Protein AF-A0A1Y1WFE6-F1 (afdb_monomer_lite)

Radius of gyration: 21.07 Å; chains: 1; bounding box: 40×36×56 Å

pLDDT: mean 70.06, std 16.45, range [31.84, 86.69]

InterPro domains:
  IPR009071 High mobility group box domain [PF00505] (25-84)
  IPR009071 High mobility group box domain [PS50118] (25-85)
  IPR009071 High mobility group box domain [SM00398] (22-93)
  IPR036910 High mobility group box domain superfamily [G3DSA:1.10.30.10] (23-105)
  IPR036910 High mobility group box domain superfamily [SSF47095] (25-92)
  IPR050342 High Mobility Group Box (HMGB) [PTHR48112] (25-100)

Structure (mmCIF, N/CA/C/O backbone):
data_AF-A0A1Y1WFE6-F1
#
_entry.id   AF-A0A1Y1WFE6-F1
#
loop_
_atom_site.group_PDB
_atom_site.id
_atom_site.type_symbol
_atom_site.label_atom_id
_atom_site.label_alt_id
_atom_site.label_comp_id
_atom_site.label_asym_id
_atom_site.label_entity_id
_atom_site.label_seq_id
_atom_site.pdbx_PDB_ins_code
_atom_site.Cartn_x
_atom_site.Cartn_y
_atom_site.Cartn_z
_atom_site.occupancy
_atom_site.B_iso_or_equiv
_atom_site.auth_seq_id
_atom_site.auth_comp_id
_atom_site.auth_asym_id
_atom_site.auth_atom_id
_atom_site.pdbx_PDB_model_num
ATOM 1 N N . MET A 1 1 ? 18.116 16.653 -22.954 1.00 35.44 1 MET A N 1
ATOM 2 C CA . MET A 1 1 ? 17.292 16.324 -21.773 1.00 35.44 1 MET A CA 1
ATOM 3 C C . MET A 1 1 ? 17.633 17.309 -20.663 1.00 35.44 1 MET A C 1
ATOM 5 O O . MET A 1 1 ? 18.746 17.222 -20.157 1.00 35.44 1 MET A O 1
ATOM 9 N N . PRO A 1 2 ? 16.789 18.297 -20.322 1.00 43.28 2 PRO A N 1
ATOM 10 C CA . PRO A 1 2 ? 17.080 19.153 -19.185 1.00 43.28 2 PRO A CA 1
ATOM 11 C C . PRO A 1 2 ? 16.654 18.456 -17.890 1.00 43.28 2 PRO A C 1
ATOM 13 O O . PRO A 1 2 ? 15.482 18.193 -17.639 1.00 43.28 2 PRO A O 1
ATOM 16 N N . SER A 1 3 ? 17.677 18.145 -17.102 1.00 50.28 3 SER A N 1
ATOM 17 C CA . SER A 1 3 ? 17.632 17.786 -15.692 1.00 50.28 3 SER A CA 1
ATOM 18 C C . SER A 1 3 ? 16.833 18.819 -14.894 1.00 50.28 3 SER A C 1
ATOM 20 O O . SER A 1 3 ? 17.220 19.985 -14.845 1.00 50.28 3 SER A O 1
ATOM 22 N N . VAL A 1 4 ? 15.767 18.388 -14.218 1.00 42.22 4 VAL A N 1
ATOM 23 C CA . VAL A 1 4 ? 15.131 19.172 -13.152 1.00 42.22 4 VAL A CA 1
ATOM 24 C C . VAL A 1 4 ? 15.281 18.395 -11.851 1.00 42.22 4 VAL A C 1
ATOM 26 O O . VAL A 1 4 ? 14.486 17.520 -11.516 1.00 42.22 4 VAL A O 1
ATOM 29 N N . ALA A 1 5 ? 16.356 18.712 -11.133 1.00 40.34 5 ALA A N 1
ATOM 30 C CA . ALA A 1 5 ? 16.570 18.292 -9.760 1.00 40.34 5 ALA A CA 1
ATOM 31 C C . ALA A 1 5 ? 15.639 19.104 -8.846 1.00 40.34 5 ALA A C 1
ATOM 33 O O . ALA A 1 5 ? 15.866 20.289 -8.613 1.00 40.34 5 ALA A O 1
ATOM 34 N N . ALA A 1 6 ? 14.589 18.467 -8.329 1.00 33.34 6 ALA A N 1
ATOM 35 C CA . ALA A 1 6 ? 13.784 18.997 -7.234 1.00 33.34 6 ALA A CA 1
ATOM 36 C C . ALA A 1 6 ? 14.200 18.292 -5.935 1.00 33.34 6 ALA A C 1
ATOM 38 O O . ALA A 1 6 ? 13.793 17.167 -5.652 1.00 33.34 6 ALA A O 1
ATOM 39 N N . THR A 1 7 ? 15.056 18.950 -5.158 1.00 47.59 7 THR A N 1
ATOM 40 C CA . THR A 1 7 ? 15.499 18.503 -3.835 1.00 47.59 7 THR A CA 1
ATOM 41 C C . THR A 1 7 ? 14.414 18.781 -2.797 1.00 47.59 7 THR A C 1
ATOM 43 O O . THR A 1 7 ? 14.318 19.903 -2.305 1.00 47.59 7 THR A O 1
ATOM 46 N N . ASN A 1 8 ? 13.630 17.764 -2.424 1.00 44.81 8 ASN A N 1
ATOM 47 C CA . ASN A 1 8 ? 12.729 17.831 -1.273 1.00 44.81 8 ASN A CA 1
ATOM 48 C C . ASN A 1 8 ? 13.101 16.781 -0.216 1.00 44.81 8 ASN A C 1
ATOM 50 O O . ASN A 1 8 ? 13.429 15.631 -0.495 1.00 44.81 8 ASN A O 1
ATOM 54 N N . LYS A 1 9 ? 13.073 17.254 1.026 1.00 44.91 9 LYS A N 1
ATOM 55 C CA . LYS A 1 9 ? 13.600 16.685 2.265 1.00 44.91 9 LYS A CA 1
ATOM 56 C C . LYS A 1 9 ? 12.756 15.498 2.756 1.00 44.91 9 LYS A C 1
ATOM 58 O O . LYS A 1 9 ? 11.894 15.680 3.605 1.00 44.91 9 LYS A O 1
ATOM 63 N N . SER A 1 10 ? 12.975 14.312 2.197 1.00 37.88 10 SER A N 1
ATOM 64 C CA . SER A 1 10 ? 12.794 12.974 2.799 1.00 37.88 10 SER A CA 1
ATOM 65 C C . SER A 1 10 ? 13.094 11.973 1.690 1.00 37.88 10 SER A C 1
ATOM 67 O O . SER A 1 10 ? 12.348 11.881 0.719 1.00 37.88 10 SER A O 1
ATOM 69 N N . GLY A 1 11 ? 14.259 11.336 1.785 1.00 39.59 11 GLY A N 1
ATOM 70 C CA . GLY A 1 11 ? 14.859 10.508 0.743 1.00 39.59 11 GLY A CA 1
ATOM 71 C C . GLY A 1 11 ? 14.132 9.191 0.515 1.00 39.59 11 GLY A C 1
ATOM 72 O O . GLY A 1 11 ? 14.666 8.139 0.832 1.00 39.59 11 GLY A O 1
ATOM 73 N N . GLU A 1 12 ? 12.951 9.253 -0.088 1.00 34.41 12 GLU A N 1
ATOM 74 C CA . GLU A 1 12 ? 12.335 8.095 -0.722 1.00 34.41 12 GLU A CA 1
ATOM 75 C C . GLU A 1 12 ? 11.555 8.559 -1.955 1.00 34.41 12 GLU A C 1
ATOM 77 O O . GLU A 1 12 ? 10.358 8.855 -1.925 1.00 34.41 12 GLU A O 1
ATOM 82 N N . SER A 1 13 ? 12.275 8.674 -3.070 1.00 31.84 13 SER A N 1
ATOM 83 C CA . SER A 1 13 ? 11.682 8.775 -4.401 1.00 31.84 13 SER A CA 1
ATOM 84 C C . SER A 1 13 ? 11.030 7.433 -4.738 1.00 31.84 13 SER A C 1
ATOM 86 O O . SER A 1 13 ? 11.592 6.636 -5.481 1.00 31.84 13 SER A O 1
ATOM 88 N N . VAL A 1 14 ? 9.858 7.151 -4.162 1.00 41.19 14 VAL A N 1
ATOM 89 C CA . VAL A 1 14 ? 9.041 6.012 -4.588 1.00 41.19 14 VAL A CA 1
ATOM 90 C C . VAL A 1 14 ? 8.539 6.339 -5.987 1.00 41.19 14 VAL A C 1
ATOM 92 O O . VAL A 1 14 ? 7.705 7.222 -6.181 1.00 41.19 14 VAL A O 1
ATOM 95 N N . GLU A 1 15 ? 9.137 5.676 -6.964 1.00 41.09 15 GLU A N 1
ATOM 96 C CA . GLU A 1 15 ? 8.870 5.759 -8.393 1.00 41.09 15 GLU A CA 1
ATOM 97 C C . GLU A 1 15 ? 7.369 5.512 -8.661 1.00 41.09 15 GLU A C 1
ATOM 99 O O . GLU A 1 15 ? 6.870 4.386 -8.664 1.00 41.09 15 GLU A O 1
ATOM 104 N N . LYS A 1 16 ? 6.608 6.603 -8.794 1.00 43.75 16 LYS A N 1
ATOM 105 C CA . LYS A 1 16 ? 5.146 6.602 -8.934 1.00 43.75 16 LYS A CA 1
ATOM 106 C C . LYS A 1 16 ? 4.759 6.122 -10.331 1.00 43.75 16 LYS A C 1
ATOM 108 O O . LYS A 1 16 ? 4.791 6.897 -11.279 1.00 43.75 16 LYS A O 1
ATOM 11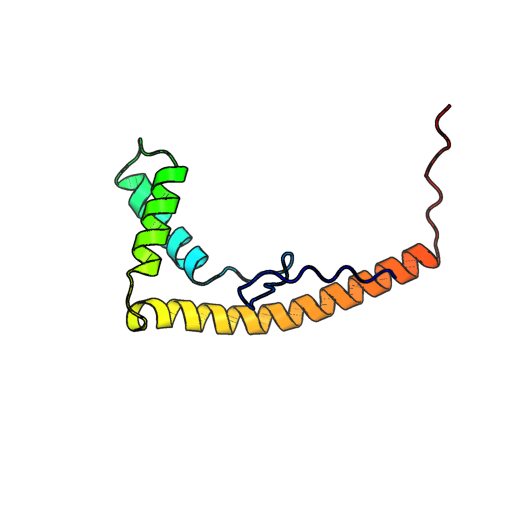3 N N . GLY A 1 17 ? 4.359 4.865 -10.453 1.00 46.97 17 GLY A N 1
ATOM 114 C CA . GLY A 1 17 ? 3.763 4.342 -11.689 1.00 46.97 17 GLY A CA 1
ATOM 115 C C . GLY A 1 17 ? 3.652 2.826 -11.729 1.00 46.97 17 GLY A C 1
ATOM 116 O O . GLY A 1 17 ? 2.811 2.290 -12.437 1.00 46.97 17 GLY A O 1
ATOM 117 N N . TRP A 1 18 ? 4.450 2.148 -10.908 1.00 50.88 18 TRP A N 1
ATOM 118 C CA . TRP A 1 18 ? 4.597 0.701 -10.921 1.00 50.88 18 TRP A CA 1
ATOM 119 C C . TRP A 1 18 ? 4.749 0.249 -9.466 1.00 50.88 18 TRP A C 1
ATOM 121 O O . TRP A 1 18 ? 5.862 0.052 -8.990 1.00 50.88 18 TRP A O 1
ATOM 131 N N . CYS A 1 19 ? 3.650 0.195 -8.711 1.00 53.47 19 CYS A N 1
ATOM 132 C CA . CYS A 1 19 ? 3.688 -0.258 -7.321 1.00 53.47 19 CYS A CA 1
ATOM 133 C C . CYS A 1 19 ? 2.910 -1.560 -7.174 1.00 53.47 19 CYS A C 1
ATOM 135 O O . CYS A 1 19 ? 1.682 -1.570 -7.267 1.00 53.47 19 CYS A O 1
ATOM 137 N N . SER A 1 20 ? 3.633 -2.623 -6.825 1.00 59.88 20 SER A N 1
ATOM 138 C CA . SER A 1 20 ? 3.078 -3.670 -5.972 1.00 59.88 20 SER A CA 1
ATOM 139 C C . SER A 1 20 ? 2.397 -3.016 -4.757 1.00 59.88 20 SER A C 1
ATOM 141 O O . SER A 1 20 ? 2.904 -2.035 -4.201 1.00 59.88 20 SER A O 1
ATOM 143 N N . CYS A 1 21 ? 1.196 -3.480 -4.401 1.00 65.75 21 CYS A N 1
ATOM 144 C CA . CYS A 1 21 ? 0.373 -2.874 -3.355 1.00 65.75 21 CYS A CA 1
ATOM 145 C C . CYS A 1 21 ? 1.154 -2.774 -2.040 1.00 65.75 21 CYS A C 1
ATOM 147 O O . CYS A 1 21 ? 1.495 -3.792 -1.452 1.00 65.75 21 CYS A O 1
ATOM 149 N N . LEU A 1 22 ? 1.376 -1.551 -1.548 1.00 75.94 22 LEU A N 1
ATOM 150 C CA . LEU A 1 22 ? 2.080 -1.309 -0.285 1.00 75.94 22 LEU A CA 1
ATOM 151 C C . LEU A 1 22 ? 1.479 -2.137 0.875 1.00 75.94 22 LEU A C 1
ATOM 153 O O . LEU A 1 22 ? 0.259 -2.336 0.907 1.00 75.94 22 LEU A O 1
ATOM 157 N N . PRO A 1 23 ? 2.272 -2.524 1.895 1.00 79.00 23 PRO A N 1
ATOM 158 C CA . PRO A 1 23 ? 1.782 -3.307 3.038 1.00 79.00 23 PRO A CA 1
ATOM 159 C C . PRO A 1 23 ? 0.563 -2.672 3.729 1.00 79.00 23 PRO A C 1
ATOM 161 O O . PRO A 1 23 ? -0.387 -3.348 4.127 1.00 79.00 23 PRO A O 1
ATOM 164 N N . SER A 1 24 ? 0.547 -1.337 3.801 1.00 76.31 24 SER A N 1
ATOM 165 C CA . SER A 1 24 ? -0.559 -0.550 4.353 1.00 76.31 24 SER A CA 1
ATOM 166 C C . SER A 1 24 ? -1.846 -0.642 3.521 1.00 76.31 24 SER A C 1
ATOM 168 O O . SER A 1 24 ? -2.942 -0.584 4.081 1.00 76.31 24 SER A O 1
ATOM 170 N N . MET A 1 25 ? -1.743 -0.823 2.201 1.00 78.69 25 MET A N 1
ATOM 171 C CA . MET A 1 25 ? -2.887 -1.036 1.311 1.00 78.69 25 MET A CA 1
ATOM 172 C C . MET A 1 25 ? -3.484 -2.429 1.491 1.00 78.69 25 MET A C 1
ATOM 174 O O . MET A 1 25 ? -4.706 -2.544 1.541 1.00 78.69 25 MET A O 1
ATOM 178 N N . LEU A 1 26 ? -2.659 -3.469 1.656 1.00 81.50 26 LEU A N 1
ATOM 179 C CA . LEU A 1 26 ? -3.137 -4.826 1.953 1.00 81.50 26 LEU A CA 1
ATOM 180 C C . LEU A 1 26 ? -3.927 -4.855 3.267 1.00 81.50 26 LEU A C 1
ATOM 182 O O . LEU A 1 26 ? -5.053 -5.360 3.320 1.00 81.50 26 LEU A O 1
ATOM 186 N N . TYR A 1 27 ? -3.384 -4.216 4.305 1.00 82.94 27 TYR A N 1
ATOM 187 C CA . TYR A 1 27 ? -4.075 -4.050 5.580 1.00 82.94 27 TYR A CA 1
ATOM 188 C C . TYR A 1 27 ? -5.385 -3.259 5.432 1.00 82.94 27 TYR A C 1
ATOM 190 O O . TYR A 1 27 ? -6.441 -3.687 5.907 1.00 82.94 27 TYR A O 1
ATOM 198 N N . ALA A 1 28 ? -5.357 -2.131 4.714 1.00 80.75 28 ALA A N 1
ATOM 199 C CA . ALA A 1 28 ? -6.547 -1.325 4.465 1.00 80.75 28 ALA A CA 1
ATOM 200 C C . ALA A 1 28 ? -7.624 -2.088 3.679 1.00 80.75 28 ALA A C 1
ATOM 202 O O . ALA A 1 28 ? -8.807 -1.943 3.979 1.00 80.75 28 ALA A O 1
ATOM 203 N N . GLN A 1 29 ? -7.260 -2.933 2.711 1.00 80.06 29 GLN A N 1
ATOM 204 C CA . GLN A 1 29 ? -8.216 -3.752 1.962 1.00 80.06 29 GLN A CA 1
ATOM 205 C C . GLN A 1 29 ? -8.892 -4.826 2.817 1.00 80.06 29 GLN A C 1
ATOM 207 O O . GLN A 1 29 ? -10.091 -5.059 2.645 1.00 80.06 29 GLN A O 1
ATOM 212 N N . ALA A 1 30 ? -8.165 -5.443 3.747 1.00 81.69 30 ALA A N 1
ATOM 213 C CA . ALA A 1 30 ? -8.737 -6.414 4.675 1.00 81.69 30 ALA A CA 1
ATOM 214 C C . ALA A 1 30 ? -9.671 -5.734 5.693 1.00 81.69 30 ALA A C 1
ATOM 216 O O . ALA A 1 30 ? -10.796 -6.182 5.921 1.00 81.69 30 ALA A O 1
ATOM 217 N N . ASN A 1 31 ? -9.253 -4.594 6.253 1.00 82.94 31 ASN A N 1
ATOM 218 C CA . ASN A 1 31 ? -9.996 -3.928 7.325 1.00 82.94 31 ASN A CA 1
ATOM 219 C C . ASN A 1 31 ? -11.070 -2.933 6.853 1.00 82.94 31 ASN A C 1
ATOM 221 O O . ASN A 1 31 ? -11.986 -2.635 7.624 1.00 82.94 31 ASN A O 1
ATOM 225 N N . ARG A 1 32 ? -11.045 -2.452 5.599 1.00 79.62 32 ARG A N 1
ATOM 226 C CA . ARG A 1 32 ? -12.090 -1.543 5.073 1.00 79.62 32 ARG A CA 1
ATOM 227 C C . ARG A 1 32 ? -13.483 -2.158 5.153 1.00 79.62 32 ARG A C 1
ATOM 229 O O . ARG A 1 32 ? -14.441 -1.450 5.442 1.00 79.62 32 ARG A O 1
ATOM 236 N N . PHE A 1 33 ? -13.608 -3.467 4.916 1.00 81.81 33 PHE A N 1
ATOM 237 C CA . PHE A 1 33 ? -14.899 -4.156 4.955 1.00 81.81 33 PHE A CA 1
ATOM 238 C C . PHE A 1 33 ? -15.425 -4.265 6.385 1.00 81.81 33 PHE A C 1
ATOM 240 O O . PHE A 1 33 ? -16.607 -4.017 6.618 1.00 81.81 33 PHE A O 1
ATOM 247 N N . ARG A 1 34 ? -14.537 -4.540 7.350 1.00 82.94 34 ARG A N 1
ATOM 248 C CA . ARG A 1 34 ? -14.860 -4.524 8.783 1.00 82.94 34 ARG A CA 1
ATOM 249 C C . ARG A 1 34 ? -15.382 -3.153 9.209 1.00 82.94 34 ARG A C 1
ATOM 251 O O . ARG A 1 34 ? -16.443 -3.068 9.820 1.00 82.94 34 ARG A O 1
ATOM 258 N N . LEU A 1 35 ? -14.676 -2.084 8.836 1.00 78.62 35 LEU A N 1
ATOM 259 C CA . LEU A 1 35 ? -15.046 -0.718 9.212 1.00 78.62 35 LEU A CA 1
ATOM 260 C C . LEU A 1 35 ? -16.312 -0.229 8.514 1.00 78.62 35 LEU A C 1
ATOM 262 O O . LEU A 1 35 ? -17.115 0.438 9.156 1.00 78.62 35 LEU A O 1
ATOM 266 N N . ARG A 1 36 ? -16.531 -0.602 7.249 1.00 78.62 36 ARG A N 1
ATOM 267 C CA . ARG A 1 36 ? -17.763 -0.270 6.522 1.00 78.62 36 ARG A CA 1
ATOM 268 C C . ARG A 1 36 ? -18.980 -1.024 7.060 1.00 78.62 36 ARG A C 1
ATOM 270 O O . ARG A 1 36 ? -20.073 -0.481 7.046 1.00 78.62 36 ARG A O 1
ATOM 277 N N . LYS A 1 37 ? -18.800 -2.249 7.568 1.00 81.81 37 LYS A N 1
ATOM 278 C CA . LYS A 1 37 ? -19.870 -3.004 8.241 1.00 81.81 37 LYS A CA 1
ATOM 279 C C . LYS A 1 37 ? -20.180 -2.445 9.633 1.00 81.81 37 LYS A C 1
ATOM 281 O O . LYS A 1 37 ? -21.339 -2.403 10.020 1.00 81.81 37 LYS A O 1
ATOM 286 N N . ALA A 1 38 ? -19.153 -2.022 10.370 1.00 80.31 38 ALA A N 1
ATOM 287 C CA . ALA A 1 38 ? -19.315 -1.406 11.686 1.00 80.31 38 ALA A CA 1
ATOM 288 C C . ALA A 1 38 ? -19.855 0.033 11.609 1.00 80.31 38 ALA A C 1
ATOM 290 O O . ALA A 1 38 ? -20.529 0.477 12.529 1.00 80.31 38 ALA A O 1
ATOM 291 N N . ASN A 1 39 ? -19.569 0.753 10.520 1.00 72.31 39 ASN A N 1
ATOM 292 C CA . ASN A 1 39 ? -19.989 2.135 10.302 1.00 72.31 39 ASN A CA 1
ATOM 293 C C . ASN A 1 39 ? -20.524 2.302 8.870 1.00 72.31 39 ASN A C 1
ATOM 295 O O . ASN A 1 39 ? -19.810 2.824 8.006 1.00 72.31 39 ASN A O 1
ATOM 299 N N . PRO A 1 40 ? -21.759 1.848 8.596 1.00 75.50 40 PRO A N 1
ATOM 300 C CA . PRO A 1 40 ? -22.352 1.948 7.264 1.00 75.50 40 PRO A CA 1
ATOM 301 C C . PRO A 1 40 ? -22.568 3.401 6.799 1.00 75.50 40 PRO A C 1
ATOM 303 O O . PRO A 1 40 ? -22.516 3.646 5.598 1.00 75.50 40 PRO A O 1
ATOM 306 N N . ASP A 1 41 ? -22.710 4.359 7.725 1.00 76.38 41 ASP A N 1
ATOM 307 C CA . ASP A 1 41 ? -22.883 5.798 7.435 1.00 76.38 41 ASP A CA 1
ATOM 308 C C . ASP A 1 41 ? -21.575 6.611 7.400 1.00 76.38 41 ASP A C 1
ATOM 310 O O . ASP A 1 41 ? -21.570 7.803 7.075 1.00 76.38 41 ASP A O 1
ATOM 314 N N . ALA A 1 42 ? -20.429 6.012 7.739 1.00 73.31 42 ALA A N 1
ATOM 315 C CA . ALA A 1 42 ? -19.173 6.755 7.766 1.00 73.31 42 ALA A CA 1
ATOM 316 C C . ALA A 1 42 ? -18.652 7.036 6.346 1.00 73.31 42 ALA A C 1
ATOM 318 O O . ALA A 1 42 ? -18.475 6.130 5.528 1.00 73.31 42 ALA A O 1
ATOM 319 N N . ARG A 1 43 ? -18.305 8.303 6.064 1.00 75.56 43 ARG A N 1
ATOM 320 C CA . ARG A 1 43 ? -17.634 8.687 4.808 1.00 75.56 43 ARG A CA 1
ATOM 321 C C . ARG A 1 43 ? -16.344 7.885 4.634 1.00 75.56 43 ARG A C 1
ATOM 323 O O . ARG A 1 43 ? -15.487 7.875 5.517 1.00 75.56 43 ARG A O 1
ATOM 330 N N . PHE A 1 44 ? -16.156 7.332 3.436 1.00 73.88 44 PHE A N 1
ATOM 331 C CA . PHE A 1 44 ? -14.951 6.603 3.017 1.00 73.88 44 PHE A CA 1
ATOM 332 C C . PHE A 1 44 ? -13.634 7.305 3.414 1.00 73.88 44 PHE A C 1
ATOM 334 O O . PHE A 1 44 ? -12.687 6.655 3.851 1.00 73.88 44 PHE A O 1
ATOM 341 N N . GLY A 1 45 ? -13.590 8.642 3.346 1.00 79.69 45 GLY A N 1
ATOM 342 C CA . GLY A 1 45 ? -12.415 9.429 3.732 1.00 79.69 45 GLY A CA 1
ATOM 343 C C . GLY A 1 45 ? -12.056 9.380 5.225 1.00 79.69 45 GLY A C 1
ATOM 344 O O . GLY A 1 45 ? -10.877 9.435 5.562 1.00 79.69 45 GLY A O 1
ATOM 345 N N . LEU A 1 46 ? -13.035 9.248 6.127 1.00 83.44 46 LEU A N 1
ATOM 346 C CA . LEU A 1 46 ? -12.774 9.082 7.564 1.00 83.44 46 LEU A CA 1
ATOM 347 C C . LEU A 1 46 ? -12.277 7.667 7.871 1.00 83.44 46 LEU A C 1
ATOM 349 O O . LEU A 1 46 ? -11.334 7.504 8.641 1.00 83.44 46 LEU A O 1
ATOM 353 N N . ILE A 1 47 ? -12.849 6.664 7.200 1.00 83.31 47 ILE A N 1
ATOM 354 C CA . ILE A 1 47 ? -12.434 5.259 7.314 1.00 83.31 47 ILE A CA 1
ATOM 355 C C . ILE A 1 47 ? -10.962 5.102 6.909 1.00 83.31 47 ILE A C 1
ATOM 357 O O . ILE A 1 47 ? -10.196 4.465 7.628 1.00 83.31 47 ILE A O 1
ATOM 361 N N . GLY A 1 48 ? -10.548 5.727 5.802 1.00 82.12 48 GLY A N 1
ATOM 362 C CA . GLY A 1 48 ? -9.155 5.708 5.348 1.00 82.12 48 GLY A CA 1
ATOM 363 C C . GLY A 1 48 ? -8.181 6.350 6.343 1.00 82.12 48 GLY A C 1
ATOM 364 O O . GLY A 1 48 ? -7.119 5.787 6.604 1.00 82.12 48 GLY A O 1
ATOM 365 N N . LYS A 1 49 ? -8.554 7.487 6.951 1.00 84.31 49 LYS A N 1
ATOM 366 C CA . LYS A 1 49 ? -7.736 8.149 7.984 1.00 84.31 49 LYS A CA 1
ATOM 367 C C . LYS A 1 49 ? -7.583 7.285 9.236 1.00 84.31 49 LYS A C 1
ATOM 369 O O . LYS A 1 49 ? -6.476 7.162 9.752 1.00 84.31 49 LYS A O 1
ATOM 374 N N . LEU A 1 50 ? -8.672 6.668 9.695 1.00 84.25 50 LEU A N 1
ATOM 375 C CA . LEU A 1 50 ? -8.656 5.794 10.868 1.00 84.25 50 LEU A CA 1
ATOM 376 C C . LEU A 1 50 ? -7.775 4.558 10.629 1.00 84.25 50 LEU A C 1
ATOM 378 O O . LEU A 1 50 ? -6.938 4.233 11.462 1.00 84.25 50 LEU A O 1
ATOM 382 N N . LEU A 1 51 ? -7.910 3.927 9.458 1.00 86.25 51 LEU A N 1
ATOM 383 C CA . LEU A 1 51 ? -7.083 2.797 9.022 1.00 86.25 51 LEU A CA 1
ATOM 384 C C . LEU A 1 51 ? -5.599 3.139 8.978 1.00 86.25 51 LEU A C 1
ATOM 386 O O . LEU A 1 51 ? -4.775 2.360 9.447 1.00 86.25 51 LEU A O 1
ATOM 390 N N . HIS A 1 52 ? -5.262 4.296 8.409 1.00 84.25 52 HIS A N 1
ATOM 391 C CA . HIS A 1 52 ? -3.878 4.741 8.340 1.00 84.25 52 HIS A CA 1
ATOM 392 C C . HIS A 1 52 ? -3.311 5.011 9.739 1.00 84.25 52 HIS A C 1
ATOM 394 O O . HIS A 1 52 ? -2.190 4.609 10.028 1.00 84.25 52 HIS A O 1
ATOM 400 N N . SER A 1 53 ? -4.095 5.624 10.631 1.00 86.62 53 SER A N 1
ATOM 401 C CA . SER A 1 53 ? -3.686 5.829 12.025 1.00 86.62 53 SER A CA 1
ATOM 402 C C . SER A 1 53 ? -3.517 4.510 12.785 1.00 86.62 53 SER A C 1
ATOM 404 O O . SER A 1 53 ? -2.569 4.373 13.553 1.00 86.62 53 SER A O 1
ATOM 406 N N . GLU A 1 54 ? -4.405 3.535 12.568 1.00 86.06 54 GLU A N 1
ATOM 407 C CA . GLU A 1 54 ? -4.318 2.198 13.169 1.00 86.06 54 GLU A CA 1
ATOM 408 C C . GLU A 1 54 ? -3.063 1.473 12.667 1.00 86.06 54 GLU A C 1
ATOM 410 O O . GLU A 1 54 ? -2.302 0.933 13.465 1.00 86.06 54 GLU A O 1
ATOM 415 N N . TRP A 1 55 ? -2.791 1.544 11.358 1.00 84.31 55 TRP A N 1
ATOM 416 C CA . TRP A 1 55 ? -1.574 1.013 10.745 1.00 84.31 55 TRP A CA 1
ATOM 417 C C . TRP A 1 55 ? -0.306 1.655 11.308 1.00 84.31 55 TRP A C 1
ATOM 419 O O . TRP A 1 55 ? 0.627 0.949 11.675 1.00 84.31 55 TRP A O 1
ATOM 429 N N . SER A 1 56 ? -0.251 2.979 11.424 1.00 84.88 56 SER A N 1
ATOM 430 C CA . SER A 1 56 ? 0.924 3.655 11.982 1.00 84.88 56 SER A CA 1
ATOM 431 C C . SER A 1 56 ? 1.157 3.290 13.453 1.00 84.88 56 SER A C 1
ATOM 433 O O . SER A 1 56 ? 2.310 3.142 13.846 1.00 84.88 56 SER A O 1
ATOM 435 N N . GLY A 1 57 ? 0.094 3.048 14.230 1.00 83.44 57 GLY A N 1
ATOM 436 C CA . GLY A 1 57 ? 0.169 2.606 15.630 1.00 83.44 57 GLY A CA 1
ATOM 437 C C . GLY A 1 57 ? 0.383 1.100 15.852 1.00 83.44 57 GLY A C 1
ATOM 438 O O . GLY A 1 57 ? 0.603 0.679 16.986 1.00 83.44 57 GLY A O 1
ATOM 439 N N . LEU A 1 58 ? 0.319 0.271 14.805 1.00 84.19 58 LEU A N 1
ATOM 440 C CA . LEU A 1 58 ? 0.614 -1.163 14.884 1.00 84.19 58 LEU A CA 1
ATOM 441 C C . LEU A 1 58 ? 2.122 -1.401 15.092 1.00 84.19 58 LEU A C 1
ATOM 443 O O . LEU A 1 58 ? 2.952 -0.782 14.423 1.00 84.19 58 LEU A O 1
ATOM 447 N N . THR A 1 59 ? 2.471 -2.330 15.985 1.00 84.81 59 THR A N 1
ATOM 448 C CA . THR A 1 59 ? 3.855 -2.774 16.212 1.00 84.81 59 THR A CA 1
ATOM 449 C C . THR A 1 59 ? 4.402 -3.556 15.019 1.00 84.81 59 THR A C 1
ATOM 451 O O . THR A 1 59 ? 3.640 -4.195 14.283 1.00 84.81 59 THR A O 1
ATOM 454 N N . ASP A 1 60 ? 5.726 -3.540 14.847 1.00 80.44 60 ASP A N 1
ATOM 455 C CA . ASP A 1 60 ? 6.408 -4.2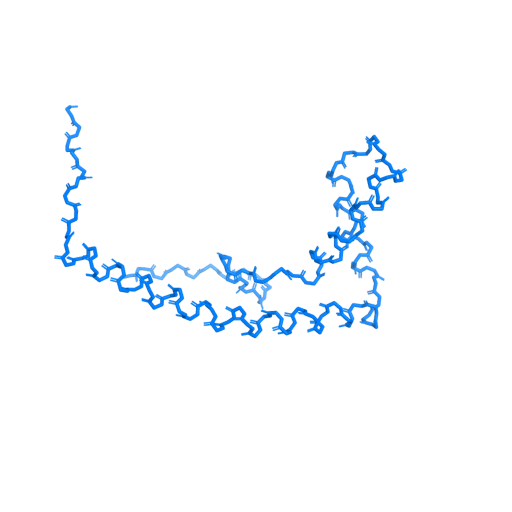23 13.743 1.00 80.44 60 ASP A CA 1
ATOM 456 C C . ASP A 1 60 ? 6.078 -5.717 13.663 1.00 80.44 60 ASP A C 1
ATOM 458 O O . ASP A 1 60 ? 5.903 -6.232 12.565 1.00 80.44 60 ASP A O 1
ATOM 462 N N . ASP A 1 61 ? 5.834 -6.400 14.786 1.00 81.88 61 ASP A N 1
ATOM 463 C CA . ASP A 1 61 ? 5.424 -7.813 14.787 1.00 81.88 61 ASP A CA 1
ATOM 464 C C . ASP A 1 61 ? 4.119 -8.078 14.030 1.00 81.88 61 ASP A C 1
ATOM 466 O 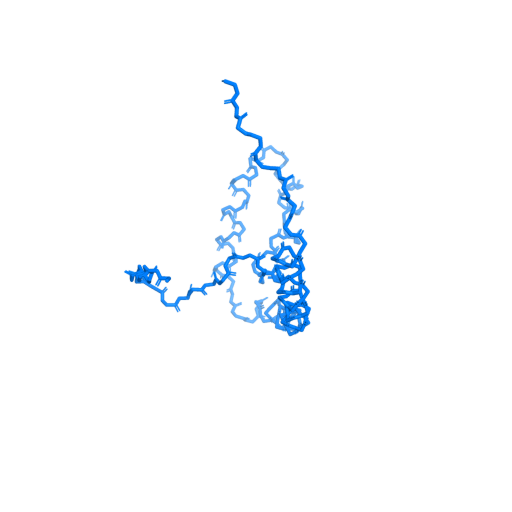O . ASP A 1 61 ? 3.979 -9.092 13.346 1.00 81.88 61 ASP A O 1
ATOM 470 N N . LYS A 1 62 ? 3.147 -7.164 14.133 1.00 81.94 62 LYS A N 1
ATOM 471 C CA . LYS A 1 62 ? 1.860 -7.298 13.437 1.00 81.94 62 LYS A CA 1
ATOM 472 C C . LYS A 1 62 ? 1.948 -6.846 11.985 1.00 81.94 62 LYS A C 1
ATOM 474 O O . LYS A 1 62 ? 1.143 -7.293 11.171 1.00 81.94 62 LYS A O 1
ATOM 479 N N . LYS A 1 63 ? 2.911 -5.979 11.663 1.00 82.38 63 LYS A N 1
ATOM 480 C CA . LYS A 1 63 ? 3.208 -5.542 10.293 1.00 82.38 63 LYS A CA 1
ATOM 481 C C . LYS A 1 63 ? 4.034 -6.575 9.534 1.00 82.38 63 LYS A C 1
ATOM 483 O O . LYS A 1 63 ? 3.829 -6.718 8.335 1.00 82.38 63 LYS A O 1
ATOM 488 N N . ARG A 1 64 ? 4.889 -7.333 10.223 1.00 86.12 64 ARG A N 1
ATOM 489 C CA . ARG A 1 64 ? 5.800 -8.339 9.663 1.00 86.12 64 ARG A CA 1
ATOM 490 C C . ARG A 1 64 ? 5.155 -9.279 8.637 1.00 86.12 64 ARG A C 1
ATOM 492 O O . ARG A 1 64 ? 5.669 -9.316 7.528 1.00 86.12 64 ARG A O 1
ATOM 499 N N . PRO A 1 65 ? 4.008 -9.941 8.899 1.00 86.69 65 PRO A N 1
ATOM 500 C CA . PRO A 1 65 ? 3.392 -10.814 7.894 1.00 86.69 65 PRO A CA 1
ATOM 501 C C . PRO A 1 65 ? 2.869 -10.062 6.657 1.00 86.69 65 PRO A C 1
ATOM 503 O O . PRO A 1 65 ? 2.707 -10.660 5.600 1.00 86.69 65 PRO A O 1
ATOM 506 N N . TYR A 1 66 ? 2.572 -8.764 6.766 1.00 82.50 66 TYR A N 1
ATOM 507 C CA . TYR A 1 66 ? 2.183 -7.936 5.617 1.00 82.50 66 TYR A CA 1
ATOM 508 C C . TYR A 1 66 ? 3.398 -7.408 4.854 1.00 82.50 66 TYR A C 1
ATOM 510 O O . TYR A 1 66 ? 3.313 -7.221 3.645 1.00 82.50 66 TYR A O 1
ATOM 518 N N . ILE A 1 67 ? 4.505 -7.157 5.556 1.00 83.31 67 ILE A N 1
ATOM 519 C CA . ILE A 1 67 ? 5.782 -6.747 4.965 1.00 83.31 67 ILE A CA 1
ATOM 520 C C . ILE A 1 67 ? 6.384 -7.915 4.185 1.00 83.31 67 ILE A C 1
ATOM 522 O O . ILE A 1 67 ? 6.731 -7.731 3.031 1.00 83.31 67 ILE A O 1
ATOM 526 N N . GLU A 1 68 ? 6.401 -9.118 4.756 1.00 85.69 68 GLU A N 1
ATOM 527 C CA . GLU A 1 68 ? 6.902 -10.332 4.099 1.00 85.69 68 GLU A CA 1
ATOM 528 C C . GLU A 1 68 ? 6.126 -10.636 2.806 1.00 85.69 68 GLU A C 1
ATOM 530 O O . GLU A 1 68 ? 6.718 -10.786 1.741 1.00 85.69 68 GLU A O 1
ATOM 535 N N . ARG A 1 69 ? 4.786 -10.585 2.856 1.00 82.44 69 ARG A N 1
ATOM 536 C CA . ARG A 1 69 ? 3.938 -10.712 1.654 1.00 82.44 69 ARG A CA 1
ATOM 537 C C . ARG A 1 69 ? 4.218 -9.631 0.612 1.00 82.44 69 ARG A C 1
ATOM 539 O O . ARG A 1 69 ? 4.175 -9.897 -0.582 1.00 82.44 69 ARG A O 1
ATOM 546 N N . TYR A 1 70 ? 4.472 -8.404 1.058 1.00 82.44 70 TYR A N 1
ATOM 547 C CA . TYR A 1 70 ? 4.820 -7.310 0.159 1.00 82.44 70 TYR A CA 1
ATOM 548 C C . TYR A 1 70 ? 6.199 -7.501 -0.469 1.00 82.44 70 TYR A C 1
ATOM 550 O O . TYR A 1 70 ? 6.363 -7.189 -1.641 1.00 82.44 70 TYR A O 1
ATOM 558 N N . GLU A 1 71 ? 7.180 -7.998 0.279 1.00 80.38 71 GLU A N 1
ATOM 559 C CA . GLU A 1 71 ? 8.521 -8.286 -0.229 1.00 80.38 71 GLU A CA 1
ATOM 560 C C . GLU A 1 71 ? 8.482 -9.393 -1.286 1.00 80.38 71 GLU A C 1
ATOM 562 O O . GLU A 1 71 ? 9.054 -9.217 -2.362 1.00 80.38 71 GLU A O 1
ATOM 567 N N . GLU A 1 72 ? 7.727 -10.467 -1.044 1.00 82.19 72 GLU A N 1
ATOM 568 C CA . GLU A 1 72 ? 7.472 -11.514 -2.042 1.00 82.19 72 GLU A CA 1
ATOM 569 C C . GLU A 1 72 ? 6.822 -10.944 -3.315 1.00 82.19 72 GLU A C 1
ATOM 571 O O . GLU A 1 72 ? 7.309 -11.169 -4.428 1.00 82.19 72 GLU A O 1
ATOM 576 N N . ASP A 1 73 ? 5.759 -10.147 -3.166 1.00 80.81 73 ASP A N 1
ATOM 577 C CA . ASP A 1 73 ? 5.075 -9.529 -4.306 1.00 80.81 73 ASP A CA 1
ATOM 578 C C . ASP A 1 73 ? 5.953 -8.488 -5.017 1.00 80.81 73 ASP A C 1
ATOM 580 O O . ASP A 1 73 ? 5.862 -8.319 -6.235 1.00 80.81 73 ASP A O 1
ATOM 584 N N . LYS A 1 74 ? 6.820 -7.781 -4.288 1.00 77.38 74 LYS A N 1
ATOM 585 C CA . LYS A 1 74 ? 7.748 -6.794 -4.845 1.00 77.38 74 LYS A CA 1
ATOM 586 C C . LYS A 1 74 ? 8.768 -7.465 -5.760 1.00 77.38 74 LYS A C 1
ATOM 588 O O . LYS A 1 74 ? 8.992 -6.956 -6.852 1.00 77.38 74 LYS A O 1
ATOM 593 N N . ILE A 1 75 ? 9.316 -8.616 -5.371 1.00 80.94 75 ILE A N 1
ATOM 594 C CA . ILE A 1 75 ? 10.269 -9.373 -6.201 1.00 80.94 75 ILE A CA 1
ATOM 595 C C . ILE A 1 75 ? 9.618 -9.790 -7.524 1.00 80.94 75 ILE A C 1
ATOM 597 O O . ILE A 1 75 ? 10.198 -9.614 -8.598 1.00 80.94 75 ILE A O 1
ATOM 601 N N . ARG A 1 76 ? 8.380 -10.298 -7.470 1.00 76.38 76 ARG A N 1
ATOM 602 C CA . ARG A 1 76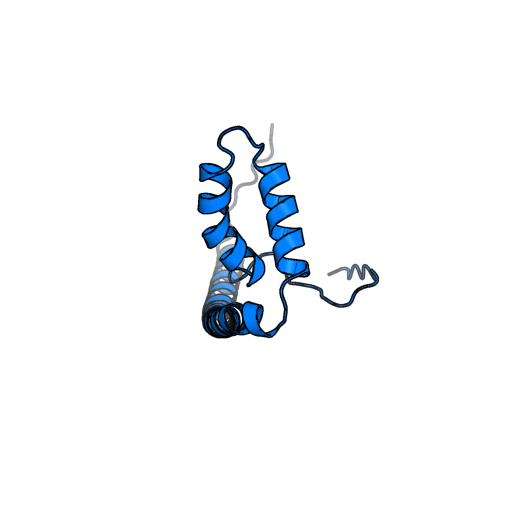 ? 7.619 -10.642 -8.679 1.00 76.38 76 ARG A CA 1
ATOM 603 C C . ARG A 1 76 ? 7.397 -9.417 -9.563 1.00 76.38 76 ARG A C 1
ATOM 605 O O . ARG A 1 76 ? 7.589 -9.471 -10.776 1.00 76.38 76 ARG A O 1
ATOM 612 N N . PHE A 1 77 ? 7.015 -8.312 -8.938 1.00 72.06 77 PHE A N 1
ATOM 613 C CA . PHE A 1 77 ? 6.709 -7.074 -9.629 1.00 72.06 77 PHE A CA 1
ATOM 614 C C . PHE A 1 77 ? 7.944 -6.434 -10.277 1.00 72.06 77 PHE A C 1
ATOM 616 O O . PHE A 1 77 ? 7.840 -5.894 -11.373 1.00 72.06 77 PHE A O 1
ATOM 623 N N . GLU A 1 78 ? 9.120 -6.524 -9.656 1.00 72.75 78 GLU A N 1
ATOM 624 C CA . GLU A 1 78 ? 10.385 -6.076 -10.251 1.00 72.75 78 GLU A CA 1
ATOM 625 C C . GLU A 1 78 ? 10.713 -6.848 -11.539 1.00 72.75 78 GLU A C 1
ATOM 627 O O . GLU A 1 78 ? 11.113 -6.240 -12.534 1.00 72.75 78 GLU A O 1
ATOM 632 N N . GLY A 1 79 ? 10.464 -8.162 -11.557 1.00 75.69 79 GLY A N 1
ATOM 633 C CA . GLY A 1 79 ? 10.635 -8.993 -12.752 1.00 75.69 79 GLY A CA 1
ATOM 634 C C . GLY A 1 79 ? 9.675 -8.630 -13.891 1.00 75.69 79 GLY A C 1
ATOM 635 O O . GLY A 1 79 ? 10.090 -8.539 -15.047 1.00 75.69 79 GLY A O 1
ATOM 636 N N . ASP A 1 80 ? 8.403 -8.381 -13.576 1.00 76.50 80 ASP A N 1
ATOM 637 C CA . ASP A 1 80 ? 7.397 -7.992 -14.574 1.00 76.50 80 ASP A CA 1
ATOM 638 C C . ASP A 1 80 ? 7.586 -6.538 -15.051 1.00 76.50 80 ASP A C 1
ATOM 640 O O . ASP A 1 80 ? 7.405 -6.242 -16.234 1.00 76.50 80 ASP A O 1
ATOM 644 N N . LYS A 1 81 ? 8.042 -5.634 -14.171 1.00 74.31 81 LYS A N 1
ATOM 645 C CA . LYS A 1 81 ? 8.379 -4.243 -14.513 1.00 74.31 81 LYS A CA 1
ATOM 646 C C . LYS A 1 81 ? 9.509 -4.176 -15.540 1.00 74.31 81 LYS A C 1
ATOM 648 O O . LYS A 1 81 ? 9.432 -3.369 -16.461 1.00 74.31 81 LYS A O 1
ATOM 653 N N . ALA A 1 82 ? 10.535 -5.018 -15.409 1.00 76.56 82 ALA A N 1
ATOM 654 C CA . ALA A 1 82 ? 11.636 -5.059 -16.370 1.00 76.56 82 ALA A CA 1
ATOM 655 C C . ALA A 1 82 ? 11.146 -5.409 -17.78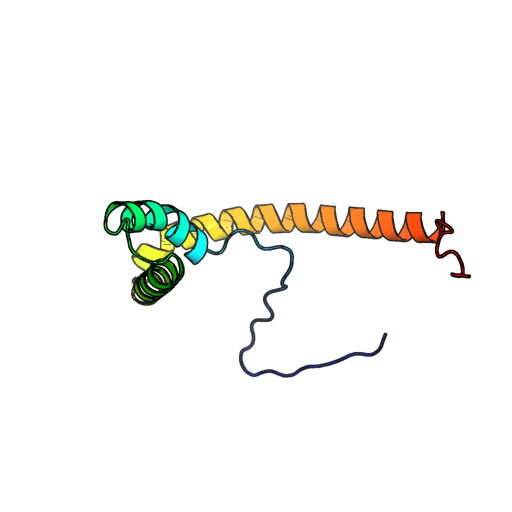4 1.00 76.56 82 ALA A C 1
ATOM 657 O O . ALA A 1 82 ? 11.520 -4.736 -18.741 1.00 76.56 82 ALA A O 1
ATOM 658 N N . LYS A 1 83 ? 10.243 -6.393 -17.903 1.00 79.25 83 LYS A N 1
ATOM 659 C CA . LYS A 1 83 ? 9.632 -6.773 -19.187 1.00 79.25 83 LYS A CA 1
ATOM 660 C C . L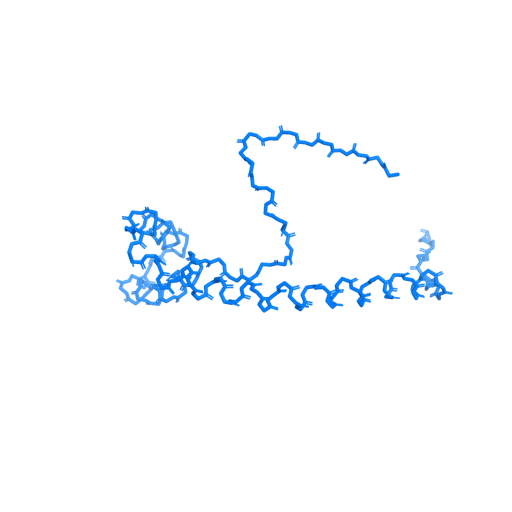YS A 1 83 ? 8.785 -5.650 -19.771 1.00 79.25 83 LYS A C 1
ATOM 662 O O . LYS A 1 83 ? 8.891 -5.366 -20.953 1.00 79.25 83 LYS A O 1
ATOM 667 N N . TYR A 1 84 ? 7.989 -4.979 -18.939 1.00 76.25 84 TYR A N 1
ATOM 668 C CA . TYR A 1 84 ? 7.166 -3.863 -19.399 1.00 76.25 84 TYR A CA 1
ATOM 669 C C . TYR A 1 84 ? 8.011 -2.682 -19.900 1.00 76.25 84 TYR A C 1
ATOM 671 O O . TYR A 1 84 ? 7.674 -2.055 -20.900 1.00 76.25 84 TYR A O 1
ATOM 679 N N . ILE A 1 85 ? 9.116 -2.364 -19.217 1.00 78.81 85 ILE A N 1
ATOM 680 C CA . ILE A 1 85 ? 10.041 -1.310 -19.659 1.00 78.81 85 ILE A CA 1
ATOM 681 C C . ILE A 1 85 ? 10.666 -1.676 -21.008 1.00 78.81 85 ILE A C 1
ATOM 683 O O . ILE A 1 85 ? 10.752 -0.813 -21.880 1.00 78.81 85 ILE A O 1
ATOM 687 N N . ASP A 1 86 ? 11.063 -2.936 -21.182 1.00 81.94 86 ASP A N 1
ATOM 688 C CA . ASP A 1 86 ? 11.640 -3.441 -22.430 1.00 81.94 86 ASP A CA 1
ATOM 689 C C . ASP A 1 86 ? 10.621 -3.385 -23.584 1.00 81.94 86 ASP A C 1
ATOM 691 O O . ASP A 1 86 ? 10.881 -2.771 -24.618 1.00 81.94 86 ASP A O 1
ATOM 695 N N . GLU A 1 87 ? 9.397 -3.879 -23.367 1.00 81.00 87 GLU A N 1
ATOM 696 C CA . GLU A 1 87 ? 8.293 -3.800 -24.337 1.00 81.00 87 GLU A CA 1
ATOM 697 C C . GLU A 1 87 ? 7.929 -2.351 -24.701 1.00 81.00 87 GLU A C 1
ATOM 699 O O . GLU A 1 87 ? 7.648 -2.040 -25.861 1.00 81.00 87 GLU A O 1
ATOM 704 N N . MET A 1 88 ? 7.951 -1.434 -23.730 1.00 76.38 88 MET A N 1
ATOM 705 C CA . MET A 1 88 ? 7.718 -0.012 -23.985 1.00 76.38 88 MET A CA 1
ATOM 706 C C . MET A 1 88 ? 8.854 0.629 -24.778 1.00 76.38 88 MET A C 1
ATOM 708 O O . MET A 1 88 ? 8.581 1.449 -25.655 1.00 76.38 88 MET A O 1
ATOM 712 N N . ALA A 1 89 ? 10.106 0.251 -24.522 1.00 81.00 89 ALA A N 1
ATOM 713 C CA . ALA A 1 89 ? 11.247 0.711 -25.307 1.00 81.00 89 ALA A CA 1
ATOM 714 C C . ALA A 1 89 ? 11.160 0.205 -26.755 1.00 81.00 89 ALA A C 1
ATOM 716 O O . ALA A 1 89 ? 11.403 0.965 -27.696 1.00 81.00 89 ALA A O 1
ATOM 717 N N . GLU A 1 90 ? 10.727 -1.042 -26.959 1.00 77.75 90 GLU A N 1
ATOM 718 C CA . GLU A 1 90 ? 10.438 -1.580 -28.288 1.00 77.75 90 GLU A CA 1
ATOM 719 C C . GLU A 1 90 ? 9.261 -0.862 -28.965 1.00 77.75 90 GLU A C 1
ATOM 721 O O . GLU A 1 90 ? 9.329 -0.568 -30.161 1.00 77.75 90 GLU A O 1
ATOM 726 N N . TYR A 1 91 ? 8.197 -0.526 -28.227 1.00 75.62 91 TYR A N 1
ATOM 727 C CA . TYR A 1 91 ? 7.071 0.260 -28.739 1.00 75.62 91 TYR A CA 1
ATOM 728 C C . TYR A 1 91 ? 7.501 1.670 -29.153 1.00 75.62 91 TYR A C 1
ATOM 730 O O . TYR A 1 91 ? 7.110 2.136 -30.223 1.00 75.62 91 TYR A O 1
ATOM 738 N N . GLU A 1 92 ? 8.341 2.340 -28.361 1.00 77.69 92 GLU A N 1
ATOM 739 C CA . GLU A 1 92 ? 8.897 3.651 -28.703 1.00 77.69 92 GLU A CA 1
ATOM 740 C C . GLU A 1 92 ? 9.842 3.575 -29.906 1.00 77.69 92 GLU A C 1
ATOM 742 O O . GLU A 1 92 ? 9.737 4.399 -30.817 1.00 77.69 92 GLU A O 1
ATOM 747 N N . ALA A 1 93 ? 10.690 2.547 -29.987 1.00 77.50 93 ALA A N 1
ATOM 748 C CA . ALA A 1 93 ? 11.546 2.299 -31.145 1.00 77.50 93 ALA A CA 1
ATOM 749 C C . ALA A 1 93 ? 10.723 1.994 -32.406 1.00 77.50 93 ALA A C 1
ATOM 751 O O . ALA A 1 93 ? 11.026 2.482 -33.498 1.00 77.50 93 ALA A O 1
ATOM 752 N N . LYS A 1 94 ? 9.634 1.232 -32.269 1.00 75.19 94 LYS A N 1
ATOM 753 C CA . LYS A 1 94 ? 8.704 0.932 -33.360 1.00 75.19 94 LYS A CA 1
ATOM 754 C C . LYS A 1 94 ? 7.906 2.166 -33.767 1.00 75.19 94 LYS A C 1
ATOM 756 O O . LYS A 1 94 ? 7.749 2.377 -34.962 1.00 75.19 94 LYS A O 1
ATOM 761 N N . LYS A 1 95 ? 7.472 3.007 -32.826 1.00 77.50 95 LYS A N 1
ATOM 762 C CA . LYS A 1 95 ? 6.819 4.301 -33.088 1.00 77.50 95 LYS A CA 1
ATOM 763 C C . LYS A 1 95 ? 7.766 5.277 -33.786 1.00 77.50 95 LYS A C 1
ATOM 765 O O . LYS A 1 95 ? 7.337 5.975 -34.695 1.00 77.50 95 LYS A O 1
ATOM 770 N N . ALA A 1 96 ? 9.044 5.295 -33.412 1.00 75.50 96 ALA A N 1
ATOM 771 C CA . ALA A 1 96 ? 10.068 6.091 -34.086 1.00 75.50 96 ALA A CA 1
ATOM 772 C C . ALA A 1 96 ? 10.363 5.571 -35.505 1.00 75.50 96 ALA A C 1
ATOM 774 O O . ALA A 1 96 ? 10.571 6.360 -36.423 1.00 75.50 96 ALA A O 1
ATOM 775 N N . LYS A 1 97 ? 10.338 4.246 -35.704 1.00 67.81 97 LYS A N 1
ATOM 776 C CA . LYS A 1 97 ? 10.552 3.599 -37.009 1.00 67.81 97 LYS A CA 1
ATOM 777 C C . LYS A 1 97 ? 9.336 3.687 -37.944 1.00 67.81 97 LYS A C 1
ATOM 779 O O . LYS A 1 97 ? 9.509 3.826 -39.149 1.00 67.81 97 LYS A O 1
ATOM 784 N N . TYR A 1 98 ? 8.126 3.589 -37.401 1.00 66.81 98 TYR A N 1
ATOM 785 C CA . TYR A 1 98 ? 6.834 3.648 -38.093 1.00 66.81 98 TYR A CA 1
ATOM 786 C C . TYR A 1 98 ? 6.052 4.881 -37.631 1.00 66.81 98 TYR A C 1
ATOM 788 O O . TYR A 1 98 ? 4.928 4.748 -37.155 1.00 66.81 98 TYR A O 1
ATOM 796 N N . GLY A 1 99 ? 6.657 6.071 -37.726 1.00 57.94 99 GLY A N 1
ATOM 797 C CA . GLY A 1 99 ? 6.027 7.335 -37.337 1.00 57.94 99 GLY A CA 1
ATOM 798 C C . GLY A 1 99 ? 4.572 7.402 -37.796 1.00 57.94 99 GLY A C 1
ATOM 799 O O . GLY A 1 99 ? 4.297 7.578 -38.982 1.00 57.94 99 GLY A O 1
ATOM 800 N N . TYR A 1 100 ? 3.636 7.218 -36.862 1.00 49.56 100 TYR A N 1
ATOM 801 C CA . TYR A 1 100 ? 2.223 7.402 -37.142 1.00 49.56 100 TYR A CA 1
ATOM 802 C C . TYR A 1 100 ? 2.012 8.902 -37.303 1.00 49.56 100 TYR A C 1
ATOM 804 O O . TYR A 1 100 ? 1.957 9.656 -36.332 1.00 49.56 100 TYR A O 1
ATOM 812 N N . ALA A 1 101 ? 1.980 9.326 -38.559 1.00 52.91 101 ALA A N 1
ATOM 813 C CA . ALA A 1 101 ? 1.488 10.620 -38.965 1.00 52.91 101 ALA A CA 1
ATOM 814 C C . ALA A 1 101 ? 0.022 10.755 -38.525 1.00 52.91 101 ALA A C 1
ATOM 816 O O . ALA A 1 101 ? -0.867 10.250 -39.200 1.00 52.91 101 ALA A O 1
ATOM 817 N N . SER A 1 102 ? -0.232 11.432 -37.406 1.00 49.12 102 SER A N 1
ATOM 818 C CA . SER A 1 102 ? -1.436 12.252 -37.240 1.00 49.12 102 SER A CA 1
ATOM 819 C C . SER A 1 102 ? -1.281 13.194 -36.042 1.00 49.12 102 SER A C 1
ATOM 821 O O . SER A 1 102 ? -1.731 12.910 -34.936 1.00 49.12 102 SER A O 1
ATOM 823 N N . GLU A 1 103 ? -0.692 14.356 -36.275 1.00 50.94 103 GLU A N 1
ATOM 824 C CA . GLU A 1 103 ? -1.315 15.565 -35.750 1.00 50.94 103 GLU A CA 1
ATOM 825 C C . GLU A 1 103 ? -1.647 16.385 -36.991 1.00 50.94 103 GLU A C 1
ATOM 827 O O . GLU A 1 103 ? -0.785 16.974 -37.636 1.00 50.94 103 GLU A O 1
ATOM 832 N N . SER A 1 104 ? -2.893 16.222 -37.432 1.00 42.06 104 SER A N 1
ATOM 833 C CA . SER A 1 104 ? -3.526 17.070 -38.427 1.00 42.06 104 SER A CA 1
ATOM 834 C C . SER A 1 104 ? -3.408 18.508 -37.950 1.00 42.06 104 SER A C 1
ATOM 836 O O . SER A 1 104 ? -3.908 18.825 -36.868 1.00 42.06 104 SER A O 1
ATOM 838 N N . GLU A 1 105 ? -2.777 19.355 -38.758 1.00 41.97 105 GLU A N 1
ATOM 839 C CA . GLU A 1 105 ? -2.932 20.799 -38.650 1.00 41.97 105 GLU A CA 1
ATOM 840 C C . GLU A 1 105 ? -4.436 21.097 -38.591 1.00 41.97 105 GLU A C 1
ATOM 842 O O . GLU A 1 105 ? -5.197 20.773 -39.507 1.00 41.97 105 GLU A O 1
ATOM 847 N N . GLY A 1 106 ? -4.874 21.590 -37.433 1.00 42.91 106 GLY A N 1
ATOM 848 C CA . GLY A 1 106 ? -6.220 22.098 -37.246 1.00 42.91 106 GLY A CA 1
ATOM 849 C C . GLY A 1 106 ? -6.398 23.335 -38.117 1.00 42.91 106 GLY A C 1
ATOM 850 O O . GLY A 1 106 ? -5.547 24.222 -38.099 1.00 42.91 106 GLY A O 1
ATOM 851 N N . VAL A 1 107 ? -7.491 23.313 -38.881 1.00 39.72 107 VAL A N 1
ATOM 852 C CA . VAL A 1 107 ? -8.056 24.395 -39.706 1.00 39.72 107 VAL A CA 1
ATOM 853 C C . VAL A 1 107 ? -8.015 25.755 -39.017 1.00 39.72 107 VAL A C 1
ATOM 855 O O . VAL A 1 107 ? -8.367 25.812 -37.816 1.00 39.72 107 VAL A O 1
#

Secondary structure (DSSP, 8-state):
--------SS-----TT--PPPHHHHHHHHHHHHHHHH-TTS-HHHHHHHHHHHHHHS-HHHHHHHHHHHHHHHHHHHHHHHHHHHHHHHHHHHHHHT---------

Sequence (107 aa):
MPSVAATNKSGESVEKGWCSCLPSMLYAQANRFRLRKANPDARFGLIGKLLHSEWSGLTDDKKRPYIERYEEDKIRFEGDKAKYIDEMAEYEAKKAKYGYASESEGV

Organism: NCBI:txid61395

Foldseek 3Di:
DDDDDDDDPDPDPPPPDQDDQALLRVQLVVCVVVVCVVCVPDDPVVSSVVSVVVVVPDDVVVSVVSVVVRVVSVVVSVVVVVVVVVVVVVVVVVCVVVVPDDPPDDD